Protein AF-A0A951V602-F1 (afdb_monomer)

pLDDT: mean 81.27, std 15.11, range [38.28, 98.12]

Solvent-accessible surface area (backbone atoms only — not comparable to full-atom values): 7600 Å² total; per-residue (Å²): 112,75,69,60,54,49,53,52,52,52,52,50,52,54,59,52,54,68,72,66,68,53,68,74,76,37,70,41,45,55,50,29,57,48,33,53,50,51,42,41,55,58,53,68,73,60,57,84,88,55,56,72,65,62,51,64,61,45,50,63,56,41,54,49,34,52,51,53,27,51,56,30,45,55,58,42,43,76,75,42,74,86,45,77,64,51,60,58,54,49,51,53,52,52,41,53,54,52,22,52,55,39,57,56,71,84,53,38,73,82,49,57,59,30,57,54,41,42,49,53,50,49,51,53,53,51,47,42,66,75,72,42,73,82,116

Mean predicted aligned error: 9.45 Å

Secondary structure (DSSP, 8-state):
-HHHHHHHHHHHHHHHHHTT--GGG-HHHHHHHHHHHHHHHHHHT--TTS-HHHHHHHHHHHHHHHHHHHHHHHHHHHH-TT-THHHHHHHHHHHHHHHHHHHSSSGGGT-THHHHHHHHHHHHHHHHHHH-TT-

Nearest PDB structures (foldseek):
  4ncq-assembly1_B-2  TM=4.804E-01  e=1.504E+00  Streptomyces coelicolor
  1t6u-assembly2_H  TM=4.811E-01  e=1.760E+00  Streptomyces coelicolor
  7q83-assembly1_B  TM=4.903E-01  e=5.584E+00  Saccharomyces cerevisiae S288C
  3na7-assembly1_A  TM=4.466E-01  e=8.955E+00  Helicobacter pylori NCTC 11638

Foldseek 3Di:
DVVVVVVVVVVVVVVVVLVPDDLLPDPLSVLLLVLLVVLLVLVVVDDLPDDPVSLVVSLVVNVVSLVSNVVSLVVSCVSCVPPPCSVVSVVLSVLSVVLSVCSPDDCCNVDVSSNVSSVVSVVVSVCPVPVHSPD

Sequence (135 aa):
MKKTVFLILTLMVFGFTMRAQSIKQDTSFFKITNYLWYTSSLLKGLTEEQTIEKRNEIIPKVNKLISCSRTEYEHLKSKYSEDPFLEKVEQWILIEERNMEGLSGEAWKSKPMWQLGNQLIKMALEDLINKGLCN

Structure (mmCIF, N/CA/C/O backbone):
data_AF-A0A951V602-F1
#
_entry.id   AF-A0A951V602-F1
#
loop_
_atom_site.group_PDB
_atom_site.id
_atom_site.type_symbol
_atom_site.label_atom_id
_atom_site.label_alt_id
_atom_site.label_comp_id
_atom_site.label_asym_id
_atom_site.label_entity_id
_atom_site.label_seq_id
_atom_site.pdbx_PDB_ins_code
_atom_site.Cartn_x
_atom_site.Cartn_y
_atom_site.Cartn_z
_atom_site.occupancy
_atom_site.B_iso_or_equiv
_atom_site.auth_seq_id
_atom_site.auth_comp_id
_atom_site.auth_asym_id
_atom_site.auth_atom_id
_atom_site.pdbx_PDB_model_num
ATOM 1 N N . MET A 1 1 ? 37.518 1.733 -40.438 1.00 52.78 1 MET A N 1
ATOM 2 C CA . MET A 1 1 ? 36.053 1.518 -40.532 1.00 52.78 1 MET A CA 1
ATOM 3 C C . MET A 1 1 ? 35.523 0.400 -39.627 1.00 52.78 1 MET A C 1
ATOM 5 O O . MET A 1 1 ? 34.571 0.662 -38.911 1.00 52.78 1 MET A O 1
ATOM 9 N N . LYS A 1 2 ? 36.126 -0.803 -39.564 1.00 52.50 2 LYS A N 1
ATOM 10 C CA . LYS A 1 2 ? 35.607 -1.923 -38.735 1.00 52.50 2 LYS A CA 1
ATOM 11 C C . LYS A 1 2 ? 35.494 -1.627 -37.221 1.00 52.50 2 LYS A C 1
ATOM 13 O O . LYS A 1 2 ? 34.543 -2.064 -36.588 1.00 52.50 2 LYS A O 1
ATOM 18 N N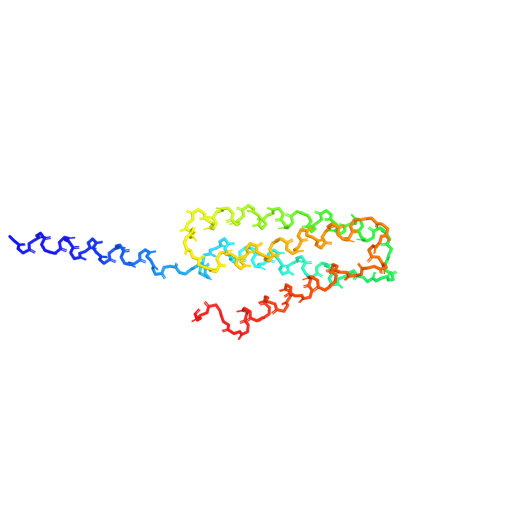 . LYS A 1 3 ? 36.423 -0.846 -36.650 1.00 55.19 3 LYS A N 1
ATOM 19 C CA . LYS A 1 3 ? 36.441 -0.505 -35.210 1.00 55.19 3 LYS A CA 1
ATOM 20 C C . LYS A 1 3 ? 35.321 0.465 -34.789 1.00 55.19 3 LYS A C 1
ATOM 22 O O . LYS A 1 3 ? 34.798 0.344 -33.691 1.00 55.19 3 LYS A O 1
ATOM 27 N N . THR A 1 4 ? 34.924 1.383 -35.673 1.00 62.88 4 THR A N 1
ATOM 28 C CA . THR A 1 4 ? 33.854 2.369 -35.421 1.00 62.88 4 THR A CA 1
ATOM 29 C C . THR A 1 4 ? 32.471 1.719 -35.451 1.00 62.88 4 THR A C 1
ATOM 31 O O . THR A 1 4 ? 31.631 2.025 -34.616 1.00 62.88 4 THR A O 1
ATOM 34 N N . VAL A 1 5 ? 32.258 0.767 -36.367 1.00 67.06 5 VAL A N 1
ATOM 35 C CA . VAL A 1 5 ? 31.014 -0.018 -36.450 1.00 67.06 5 VAL A CA 1
ATOM 36 C C . VAL A 1 5 ? 30.828 -0.877 -35.199 1.00 67.06 5 VAL A C 1
ATOM 38 O O . VAL A 1 5 ? 29.729 -0.923 -34.660 1.00 67.06 5 VAL A O 1
ATOM 41 N N . PHE A 1 6 ? 31.908 -1.489 -34.697 1.00 66.81 6 PHE A N 1
ATOM 42 C CA . PHE A 1 6 ? 31.873 -2.252 -33.449 1.00 66.81 6 PHE A CA 1
ATOM 43 C C . PHE A 1 6 ? 31.474 -1.369 -32.260 1.00 66.81 6 PHE A C 1
ATOM 45 O O . PHE A 1 6 ? 30.552 -1.723 -31.545 1.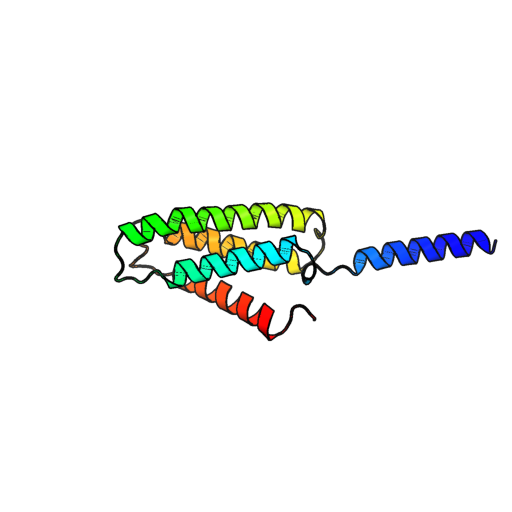00 66.81 6 PHE A O 1
ATOM 52 N N . LEU A 1 7 ? 32.081 -0.184 -32.110 1.00 65.88 7 LEU A N 1
ATOM 53 C CA . LEU A 1 7 ? 31.759 0.763 -31.034 1.00 65.88 7 LEU A CA 1
ATOM 54 C C . LEU A 1 7 ? 30.280 1.198 -31.044 1.00 65.88 7 LEU A C 1
ATOM 56 O O . LEU A 1 7 ? 29.647 1.252 -29.993 1.00 65.88 7 LEU A O 1
ATOM 60 N N . ILE A 1 8 ? 29.728 1.482 -32.229 1.00 67.38 8 ILE A N 1
ATOM 61 C CA . ILE A 1 8 ? 28.316 1.861 -32.395 1.00 67.38 8 ILE A CA 1
ATOM 62 C C . ILE A 1 8 ? 27.396 0.689 -32.030 1.00 67.38 8 ILE A C 1
ATOM 64 O O . ILE A 1 8 ? 26.416 0.887 -31.317 1.00 67.38 8 ILE A O 1
ATOM 68 N N . LEU A 1 9 ? 27.732 -0.532 -32.457 1.00 59.16 9 LEU A N 1
ATOM 69 C CA . LEU A 1 9 ? 26.999 -1.747 -32.092 1.00 59.16 9 LEU A CA 1
ATOM 70 C C . LEU A 1 9 ? 27.013 -1.985 -30.581 1.00 59.16 9 LEU A C 1
ATOM 72 O O . LEU A 1 9 ? 25.964 -2.257 -30.007 1.00 59.16 9 LEU A O 1
ATOM 76 N N . THR A 1 10 ? 28.161 -1.828 -29.918 1.00 59.78 10 THR A N 1
ATOM 77 C CA . THR A 1 10 ? 28.247 -1.994 -28.464 1.00 59.78 10 THR A CA 1
ATOM 78 C C . THR A 1 10 ? 27.431 -0.921 -27.737 1.00 59.78 10 THR A C 1
ATOM 80 O O . THR A 1 10 ? 26.688 -1.253 -26.821 1.00 59.78 10 THR A O 1
ATOM 83 N N . LEU A 1 11 ? 27.492 0.344 -28.172 1.00 59.72 11 LEU A N 1
ATOM 84 C CA . LEU A 1 11 ? 26.689 1.436 -27.599 1.00 59.72 11 LEU A CA 1
ATOM 85 C C . LEU A 1 11 ? 25.182 1.222 -27.790 1.00 59.72 11 LEU A C 1
ATOM 87 O O . LEU A 1 11 ? 24.414 1.464 -26.861 1.00 59.72 11 LEU A O 1
ATOM 91 N N . MET A 1 12 ? 24.755 0.726 -28.956 1.00 55.50 12 MET A N 1
ATOM 92 C CA . MET A 1 12 ? 23.359 0.354 -29.190 1.00 55.50 12 MET A CA 1
ATOM 93 C C . MET A 1 12 ? 22.942 -0.795 -28.269 1.00 55.50 12 MET A C 1
ATOM 95 O O . MET A 1 12 ? 21.923 -0.680 -27.600 1.00 55.50 12 MET A O 1
ATOM 99 N N . VAL A 1 13 ? 23.739 -1.863 -28.161 1.00 56.03 13 VAL A N 1
ATOM 100 C CA . VAL A 1 13 ? 23.440 -3.002 -27.275 1.00 56.03 13 VAL A CA 1
ATOM 101 C C . VAL A 1 13 ? 23.345 -2.558 -25.810 1.00 56.03 13 VAL A C 1
ATOM 103 O O . VAL A 1 13 ? 22.379 -2.918 -25.144 1.00 56.03 13 VAL A O 1
ATOM 106 N N . PHE A 1 14 ? 24.255 -1.704 -25.325 1.00 52.38 14 PHE A N 1
ATOM 107 C CA . PHE A 1 14 ? 24.169 -1.144 -23.969 1.00 52.38 14 PHE A CA 1
ATOM 108 C C . PHE A 1 14 ? 22.918 -0.268 -23.770 1.00 52.38 14 PHE A C 1
ATOM 110 O O . PHE A 1 14 ? 22.227 -0.413 -22.759 1.00 52.38 14 PHE A O 1
ATOM 117 N N . GLY A 1 15 ? 22.566 0.572 -24.751 1.00 51.47 15 GLY A N 1
ATOM 118 C CA . GLY A 1 15 ? 21.339 1.378 -24.726 1.00 51.47 15 GLY A CA 1
ATOM 119 C C . GLY A 1 15 ? 20.049 0.545 -24.745 1.00 51.47 15 GLY A C 1
ATOM 120 O O . GLY A 1 15 ? 19.078 0.898 -24.079 1.00 51.47 15 GLY A O 1
ATOM 121 N N . PHE A 1 16 ? 20.046 -0.596 -25.442 1.00 49.44 16 PHE A N 1
ATOM 122 C CA . PHE A 1 16 ? 18.928 -1.547 -25.439 1.00 49.44 16 PHE A CA 1
ATOM 123 C C . PHE A 1 16 ? 18.834 -2.336 -24.126 1.00 49.44 16 PHE A C 1
ATOM 125 O O . PHE A 1 16 ? 17.728 -2.575 -23.648 1.00 49.44 16 PHE A O 1
ATOM 132 N N . THR A 1 17 ? 19.959 -2.695 -23.497 1.00 49.47 17 THR A N 1
ATOM 133 C CA . THR A 1 17 ? 19.937 -3.434 -22.220 1.00 49.47 17 THR A CA 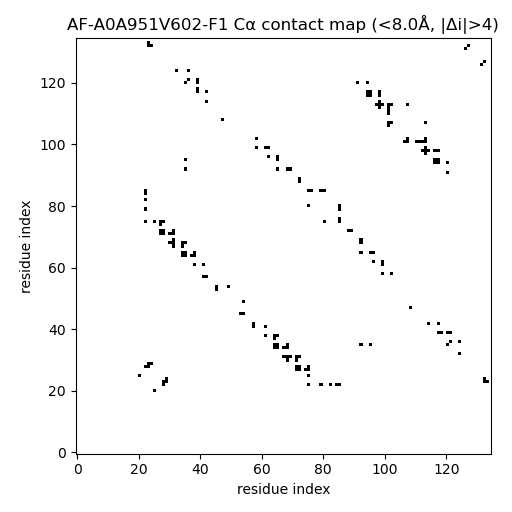1
ATOM 134 C C . THR A 1 17 ? 19.416 -2.608 -21.043 1.00 49.47 17 THR A C 1
ATOM 136 O O . THR A 1 17 ? 18.758 -3.170 -20.172 1.00 49.47 17 THR A O 1
ATOM 139 N N . MET A 1 18 ? 19.611 -1.281 -21.028 1.00 48.62 18 MET A N 1
ATOM 140 C CA . MET A 1 18 ? 19.015 -0.422 -19.990 1.00 48.62 18 MET A CA 1
ATOM 141 C C . MET A 1 18 ? 17.486 -0.315 -20.101 1.00 48.62 18 MET A C 1
ATOM 143 O O . MET A 1 18 ? 16.819 -0.122 -19.093 1.00 48.62 18 MET A O 1
ATOM 147 N N . ARG A 1 19 ? 16.914 -0.526 -21.295 1.00 49.56 19 ARG A N 1
ATOM 148 C CA . ARG A 1 19 ? 15.457 -0.614 -21.506 1.00 49.56 19 ARG A CA 1
ATOM 149 C C . ARG A 1 19 ? 14.839 -1.959 -21.103 1.00 49.56 19 ARG A C 1
ATOM 151 O O . ARG A 1 19 ? 13.621 -2.079 -21.128 1.00 49.56 19 ARG A O 1
ATOM 158 N N . ALA A 1 20 ? 15.643 -2.967 -20.757 1.00 54.94 20 ALA A N 1
ATOM 159 C CA . ALA A 1 20 ? 15.153 -4.310 -20.437 1.00 54.94 20 ALA A CA 1
ATOM 160 C C . ALA A 1 20 ? 14.937 -4.558 -18.931 1.00 54.94 20 ALA A C 1
ATOM 162 O O . ALA A 1 20 ? 14.437 -5.621 -18.561 1.00 54.94 20 ALA A O 1
ATOM 163 N N . GLN A 1 21 ? 15.302 -3.616 -18.052 1.00 63.59 21 GLN A N 1
ATOM 164 C CA . GLN A 1 21 ? 14.987 -3.734 -16.627 1.00 63.59 21 GLN A CA 1
ATOM 165 C C . GLN A 1 21 ? 13.517 -3.383 -16.398 1.00 63.59 21 GLN A C 1
ATOM 167 O O . GLN A 1 21 ? 13.106 -2.237 -16.546 1.00 63.59 21 GLN A O 1
ATOM 172 N N . SER A 1 22 ? 12.723 -4.395 -16.056 1.00 78.88 22 SER A N 1
ATOM 173 C CA . SER A 1 22 ? 11.324 -4.217 -15.676 1.00 78.88 22 SER A CA 1
ATOM 174 C C . SER A 1 22 ? 11.231 -3.642 -14.267 1.00 78.88 22 SER A C 1
ATOM 176 O O . SER A 1 22 ? 11.936 -4.096 -13.362 1.00 78.88 22 SER A O 1
ATOM 178 N N . ILE A 1 23 ? 10.274 -2.737 -14.050 1.00 85.44 23 ILE A N 1
ATOM 179 C CA . ILE A 1 23 ? 9.924 -2.217 -12.723 1.00 85.44 23 ILE A CA 1
ATOM 180 C C . ILE A 1 23 ? 9.700 -3.342 -11.692 1.00 85.44 23 ILE A C 1
ATOM 182 O O . ILE A 1 23 ? 10.029 -3.186 -10.519 1.00 85.44 23 ILE A O 1
ATOM 186 N N . LYS A 1 24 ? 9.210 -4.512 -12.138 1.00 82.88 24 LYS A N 1
ATOM 187 C CA . LYS A 1 24 ? 8.902 -5.685 -11.302 1.00 82.88 24 LYS A CA 1
ATOM 188 C C . LYS A 1 24 ? 10.142 -6.351 -10.695 1.00 82.88 24 LYS A C 1
ATOM 190 O O . LYS A 1 24 ? 10.002 -7.175 -9.797 1.00 82.88 24 LYS A O 1
ATOM 195 N N . GLN A 1 25 ? 11.337 -6.021 -11.187 1.00 83.12 25 GLN A N 1
ATOM 196 C CA . GLN A 1 25 ? 12.618 -6.515 -10.677 1.00 83.12 25 GLN A CA 1
ATOM 197 C C . GLN A 1 25 ? 13.331 -5.484 -9.783 1.00 83.12 25 GLN A C 1
ATOM 199 O O . GLN A 1 25 ? 14.369 -5.801 -9.203 1.00 83.12 25 GLN A O 1
ATOM 204 N N . ASP A 1 26 ? 12.799 -4.263 -9.647 1.00 90.06 26 ASP A N 1
ATOM 205 C CA . ASP A 1 26 ? 13.426 -3.211 -8.847 1.00 90.06 26 ASP A CA 1
ATOM 206 C C . ASP A 1 26 ? 13.174 -3.408 -7.344 1.00 90.06 26 ASP A C 1
ATOM 208 O O . ASP A 1 26 ? 12.057 -3.661 -6.890 1.00 90.06 26 ASP A O 1
ATOM 212 N N . THR A 1 27 ? 14.215 -3.232 -6.531 1.00 90.88 27 THR A N 1
ATOM 213 C CA . THR A 1 27 ? 14.121 -3.347 -5.068 1.00 90.88 27 THR A CA 1
ATOM 214 C C . THR A 1 27 ? 13.095 -2.385 -4.464 1.00 90.88 27 THR A C 1
ATOM 216 O O . THR A 1 27 ? 12.414 -2.743 -3.504 1.00 90.88 27 THR A O 1
ATOM 219 N N . SER A 1 28 ? 12.956 -1.175 -5.011 1.00 93.38 28 SER A N 1
ATOM 220 C CA . SER A 1 28 ? 11.988 -0.179 -4.530 1.00 93.38 28 SER A CA 1
ATOM 221 C C . SER A 1 28 ? 10.562 -0.672 -4.781 1.00 93.38 28 SER A C 1
ATOM 223 O O . SER A 1 28 ? 9.712 -0.574 -3.900 1.00 93.38 28 SER A O 1
ATOM 225 N N . PHE A 1 29 ? 10.315 -1.315 -5.927 1.00 92.88 29 PHE A N 1
ATOM 226 C CA . PHE A 1 29 ? 9.033 -1.951 -6.225 1.00 92.88 29 PHE A CA 1
ATOM 227 C C . PHE A 1 29 ? 8.694 -3.074 -5.228 1.00 92.88 29 PHE A C 1
ATOM 229 O O . PHE A 1 29 ? 7.584 -3.120 -4.687 1.00 92.88 29 PHE A O 1
ATOM 236 N N . PHE A 1 30 ? 9.660 -3.940 -4.907 1.00 92.56 30 PHE A N 1
ATOM 237 C CA . PHE A 1 30 ? 9.477 -4.975 -3.881 1.00 92.56 30 PHE A CA 1
ATOM 238 C C . PHE A 1 30 ? 9.170 -4.392 -2.500 1.00 92.56 30 PHE A C 1
ATOM 240 O O . PHE A 1 30 ? 8.310 -4.902 -1.785 1.00 92.56 30 PHE A O 1
ATOM 247 N N . LYS A 1 31 ? 9.834 -3.300 -2.115 1.00 95.00 31 LYS A N 1
ATOM 248 C CA . LYS A 1 31 ? 9.539 -2.628 -0.846 1.00 95.00 31 LYS A CA 1
ATOM 249 C C . LYS A 1 31 ? 8.131 -2.044 -0.823 1.00 95.00 31 LYS A C 1
ATOM 251 O O . LYS A 1 31 ? 7.436 -2.249 0.166 1.00 95.00 31 LYS A O 1
ATOM 256 N N . ILE A 1 32 ? 7.697 -1.373 -1.895 1.00 95.81 32 ILE A N 1
ATOM 257 C CA . ILE A 1 32 ? 6.337 -0.817 -1.998 1.00 95.81 32 ILE A CA 1
ATOM 258 C C . ILE A 1 32 ? 5.305 -1.930 -1.822 1.00 95.81 32 ILE A C 1
ATOM 260 O O . ILE A 1 32 ? 4.457 -1.850 -0.939 1.00 95.81 32 ILE A O 1
ATOM 264 N N . THR A 1 33 ? 5.402 -2.996 -2.619 1.00 94.38 33 THR A N 1
ATOM 265 C CA . THR A 1 33 ? 4.451 -4.118 -2.550 1.00 94.38 33 THR A CA 1
ATOM 266 C C . THR A 1 33 ? 4.443 -4.785 -1.175 1.00 94.38 33 THR A C 1
ATOM 268 O O . THR A 1 33 ? 3.373 -5.121 -0.669 1.00 94.38 33 THR A O 1
ATOM 271 N N . ASN A 1 34 ? 5.602 -4.894 -0.521 1.00 94.88 34 ASN A N 1
ATOM 272 C CA . ASN A 1 34 ? 5.694 -5.389 0.846 1.00 94.88 34 ASN A CA 1
ATOM 273 C C . ASN A 1 34 ? 5.004 -4.450 1.851 1.00 94.88 34 ASN A C 1
ATOM 275 O O . ASN A 1 34 ? 4.192 -4.902 2.652 1.00 94.88 34 ASN A O 1
ATOM 279 N N . TYR A 1 35 ? 5.261 -3.140 1.805 1.00 97.06 35 TYR A N 1
ATOM 280 C CA . TYR A 1 35 ? 4.600 -2.181 2.697 1.00 97.06 35 TYR A CA 1
ATOM 281 C C . TYR A 1 35 ? 3.080 -2.186 2.529 1.00 97.06 35 TYR A C 1
ATOM 283 O O . TYR A 1 35 ? 2.369 -2.210 3.533 1.00 97.06 35 TYR A O 1
ATOM 291 N N . LEU A 1 36 ? 2.587 -2.243 1.289 1.00 95.50 36 LEU A N 1
ATOM 292 C CA . LEU A 1 36 ? 1.158 -2.368 0.996 1.00 95.50 36 LEU A CA 1
ATOM 293 C C . LEU A 1 36 ? 0.582 -3.674 1.570 1.00 95.50 36 LEU A C 1
ATOM 295 O O . LEU A 1 36 ? -0.454 -3.653 2.228 1.00 95.50 36 LEU A O 1
ATOM 299 N N . TRP A 1 37 ? 1.287 -4.801 1.434 1.00 94.44 37 TRP A N 1
ATOM 300 C CA . TRP A 1 37 ? 0.864 -6.076 2.028 1.00 94.44 37 TRP A CA 1
ATOM 301 C C . TRP A 1 37 ? 0.784 -6.024 3.561 1.00 94.44 37 TRP A C 1
ATOM 303 O O . TRP A 1 37 ? -0.163 -6.534 4.176 1.00 94.44 37 TRP A O 1
ATOM 313 N N . TYR A 1 38 ? 1.776 -5.395 4.198 1.00 94.06 38 TYR A N 1
ATOM 314 C CA . TYR A 1 38 ? 1.796 -5.186 5.645 1.00 94.06 38 TYR A CA 1
ATOM 315 C C . TYR A 1 38 ? 0.650 -4.278 6.096 1.00 94.06 38 TYR A C 1
ATOM 317 O O . TYR A 1 38 ? -0.011 -4.602 7.086 1.00 94.06 38 TYR A O 1
ATOM 325 N N . THR A 1 39 ? 0.361 -3.202 5.359 1.00 93.44 39 THR A N 1
ATOM 326 C CA . THR A 1 39 ? -0.821 -2.361 5.587 1.00 93.44 39 THR A CA 1
ATOM 327 C C . THR A 1 39 ? -2.090 -3.203 5.552 1.00 93.44 39 THR A C 1
ATOM 329 O O . THR A 1 39 ? -2.826 -3.227 6.541 1.00 93.44 39 THR A O 1
ATOM 332 N N . SER A 1 40 ? -2.305 -3.991 4.492 1.00 91.12 40 SER A N 1
ATOM 333 C CA . SER A 1 40 ? -3.505 -4.823 4.388 1.00 91.12 40 SER A CA 1
ATOM 334 C C . SER A 1 40 ? -3.633 -5.850 5.508 1.00 91.12 40 SER A C 1
ATOM 336 O O . SER A 1 40 ? -4.739 -6.136 5.973 1.00 91.12 40 SER A O 1
ATOM 338 N N . SER A 1 41 ? -2.507 -6.379 5.987 1.00 89.50 41 SER A N 1
ATOM 339 C CA . SER A 1 41 ? -2.465 -7.314 7.115 1.00 89.50 41 SER A CA 1
ATOM 340 C C . SER A 1 41 ? -2.829 -6.643 8.444 1.00 89.50 41 SER A C 1
ATOM 342 O O . SER A 1 41 ? -3.600 -7.211 9.220 1.00 89.50 41 SER A O 1
ATOM 344 N N . LEU A 1 42 ? -2.331 -5.427 8.697 1.00 90.06 42 LEU A N 1
ATOM 345 C CA . LEU A 1 42 ? -2.696 -4.635 9.878 1.00 90.06 42 LEU A CA 1
ATOM 346 C C . LEU A 1 42 ? -4.184 -4.271 9.863 1.00 90.06 42 LEU A C 1
ATOM 348 O O . LEU A 1 42 ? -4.865 -4.415 10.879 1.00 90.06 42 LEU A O 1
ATOM 352 N N . LEU A 1 43 ? -4.698 -3.863 8.701 1.00 87.44 43 LEU A N 1
ATOM 353 C CA . LEU A 1 43 ? -6.095 -3.477 8.518 1.00 87.44 43 LEU A CA 1
ATOM 354 C C . LEU A 1 43 ? -7.062 -4.665 8.564 1.00 87.44 43 LEU A C 1
ATOM 356 O O . LEU A 1 43 ? -8.158 -4.521 9.092 1.00 87.44 43 LEU A O 1
ATOM 360 N N . LYS A 1 44 ? -6.663 -5.863 8.110 1.00 82.81 44 LYS A N 1
ATOM 361 C CA . LYS A 1 44 ? -7.439 -7.106 8.321 1.00 82.81 44 LYS A CA 1
ATOM 362 C C . LYS A 1 44 ? -7.692 -7.362 9.808 1.00 82.81 44 LYS A C 1
ATOM 364 O O . LYS A 1 44 ? -8.701 -7.950 10.187 1.00 82.81 44 LYS A O 1
ATOM 369 N N . GLY A 1 45 ? -6.752 -6.935 10.646 1.00 72.56 45 GLY A N 1
ATOM 370 C CA . GLY A 1 45 ? -6.859 -7.020 12.087 1.00 72.56 45 GLY A CA 1
ATOM 371 C C . GLY A 1 45 ? -7.900 -6.085 12.694 1.00 72.56 45 GLY A C 1
ATOM 372 O O . GLY A 1 45 ? -8.136 -6.259 13.884 1.00 72.56 45 GLY A O 1
ATOM 373 N N . LEU A 1 46 ? -8.498 -5.148 11.942 1.00 79.94 46 LEU A N 1
ATOM 374 C CA . LEU A 1 46 ? -9.558 -4.231 12.377 1.00 79.94 46 LEU A CA 1
ATOM 375 C C . LEU A 1 46 ? -10.940 -4.742 11.957 1.00 79.94 46 LEU A C 1
ATOM 377 O O . LEU A 1 46 ? -11.213 -4.931 10.775 1.00 79.94 46 LEU A O 1
ATOM 381 N N . THR A 1 47 ? -11.831 -4.913 12.930 1.00 70.94 47 THR A N 1
ATOM 382 C CA . THR A 1 47 ? -13.247 -5.249 12.713 1.00 70.94 47 THR A CA 1
ATOM 383 C C . THR A 1 47 ? -14.138 -4.169 13.328 1.00 70.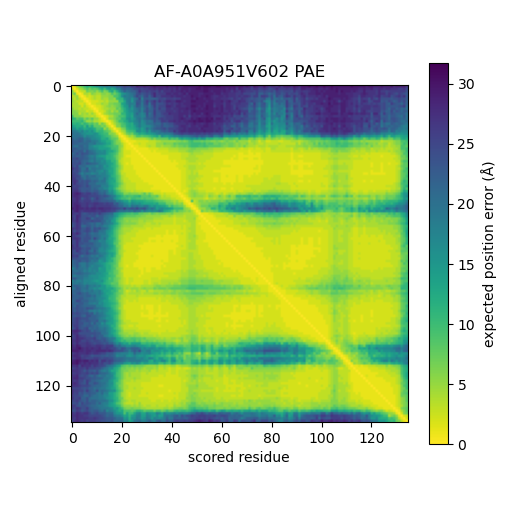94 47 THR A C 1
ATOM 385 O O . THR A 1 47 ? -13.688 -3.396 14.174 1.00 70.94 47 THR A O 1
ATOM 388 N N . GLU A 1 48 ? -15.406 -4.100 12.920 1.00 64.31 48 GLU A N 1
ATOM 389 C CA . GLU A 1 48 ? -16.377 -3.109 13.429 1.00 64.31 48 GLU A CA 1
ATOM 390 C C . GLU A 1 48 ? -16.607 -3.214 14.951 1.00 64.31 48 GLU A C 1
ATOM 392 O O . GLU A 1 48 ? -16.906 -2.223 15.630 1.00 64.31 48 GLU A O 1
ATOM 397 N N . GLU A 1 49 ? -16.392 -4.413 15.494 1.00 64.19 49 GLU A N 1
ATOM 398 C CA . GLU A 1 49 ? -16.502 -4.757 16.914 1.00 64.19 49 GLU A CA 1
ATOM 399 C C . GLU A 1 49 ? -15.306 -4.279 17.751 1.00 64.19 49 GLU A C 1
ATOM 401 O O . GLU A 1 49 ? -15.361 -4.298 18.979 1.00 64.19 49 GLU A O 1
ATOM 406 N N . GLN A 1 50 ? -14.217 -3.831 17.120 1.00 70.31 50 GLN A N 1
ATOM 407 C CA . GLN A 1 50 ? -13.028 -3.409 17.853 1.00 70.31 50 GLN A CA 1
ATOM 408 C C . GLN A 1 50 ? -13.157 -2.025 18.475 1.00 70.31 50 GLN A C 1
ATOM 410 O O . GLN A 1 50 ? -13.908 -1.147 18.026 1.00 70.31 50 GLN A O 1
ATOM 415 N N . THR A 1 51 ? -12.385 -1.847 19.546 1.00 70.44 51 THR A N 1
ATOM 416 C CA . THR A 1 51 ? -12.358 -0.614 20.315 1.00 70.44 51 THR A CA 1
ATOM 417 C C . THR A 1 51 ? -11.605 0.487 19.576 1.00 70.44 51 THR A C 1
ATOM 419 O O . THR A 1 51 ? -10.727 0.252 18.738 1.00 70.44 51 THR A O 1
ATOM 422 N N . ILE A 1 52 ? -11.954 1.727 19.912 1.00 79.94 52 ILE A N 1
ATOM 423 C CA . ILE A 1 52 ? -11.300 2.929 19.393 1.00 79.94 52 ILE A CA 1
ATOM 424 C C . ILE A 1 52 ? -9.796 2.915 19.725 1.00 79.94 52 ILE A C 1
ATOM 426 O O . ILE A 1 52 ? -9.003 3.417 18.927 1.00 79.94 52 ILE A O 1
ATOM 430 N N . GLU A 1 53 ? -9.379 2.289 20.837 1.00 82.75 53 GLU A N 1
ATOM 431 C CA . GLU A 1 53 ? -7.958 2.172 21.190 1.00 82.75 53 GLU A CA 1
ATOM 432 C C . GLU A 1 53 ? -7.162 1.408 20.128 1.00 82.75 53 GLU A C 1
ATOM 434 O O . GLU A 1 53 ? -6.138 1.905 19.660 1.00 82.75 53 GLU A O 1
ATOM 439 N N . LYS A 1 54 ? -7.649 0.242 19.684 1.00 83.00 54 LYS A N 1
ATOM 440 C CA . LYS A 1 54 ? -6.939 -0.576 18.689 1.00 83.00 54 LYS A CA 1
ATOM 441 C C . LYS A 1 54 ? -6.854 0.116 17.330 1.00 83.00 54 LYS A C 1
ATOM 443 O O . LYS A 1 54 ? -5.819 0.060 16.666 1.00 83.00 54 LYS A O 1
ATOM 448 N N . ARG A 1 55 ? -7.907 0.842 16.939 1.00 85.19 55 ARG A N 1
ATOM 449 C CA . ARG A 1 55 ? -7.877 1.714 15.755 1.00 85.19 55 ARG A CA 1
ATOM 450 C C . ARG A 1 55 ? -6.773 2.762 15.877 1.00 85.19 55 ARG A C 1
ATOM 452 O O . ARG A 1 55 ? -5.951 2.899 14.974 1.00 85.19 55 ARG A O 1
ATOM 459 N N . ASN A 1 56 ? -6.742 3.484 16.993 1.00 87.69 56 ASN A N 1
ATOM 460 C CA . ASN A 1 56 ? -5.770 4.549 17.227 1.00 87.69 56 ASN A CA 1
ATOM 461 C C . ASN A 1 56 ? -4.330 4.025 17.349 1.00 87.69 56 ASN A C 1
ATOM 463 O O . ASN A 1 56 ? -3.398 4.758 17.034 1.00 87.69 56 ASN A O 1
ATOM 467 N N . GLU A 1 57 ? -4.135 2.764 17.737 1.00 89.50 57 GLU A N 1
ATOM 468 C CA . GLU A 1 57 ? -2.827 2.100 17.712 1.00 89.50 57 GLU A CA 1
ATOM 469 C C . GLU A 1 57 ? -2.365 1.757 16.282 1.00 89.50 57 GLU A C 1
ATOM 471 O O . GLU A 1 57 ? -1.181 1.868 15.953 1.00 89.50 57 GLU A O 1
ATOM 476 N N . ILE A 1 58 ? -3.291 1.329 15.419 1.00 89.38 58 ILE A N 1
ATOM 477 C CA . ILE A 1 58 ? -2.986 0.868 14.057 1.00 89.38 58 ILE A CA 1
ATOM 478 C C . ILE A 1 58 ? -2.773 2.038 13.093 1.00 89.38 58 ILE A C 1
ATOM 480 O O . ILE A 1 58 ? -1.843 1.987 12.286 1.00 89.38 58 ILE A O 1
ATOM 484 N N . ILE A 1 59 ? -3.572 3.105 13.199 1.00 90.25 59 ILE A N 1
ATOM 485 C CA . ILE A 1 59 ? -3.490 4.288 12.324 1.00 90.25 59 ILE A CA 1
ATOM 486 C C . ILE A 1 59 ? -2.052 4.809 12.129 1.00 90.25 59 ILE A C 1
ATOM 488 O O . ILE A 1 59 ? -1.620 4.921 10.979 1.00 90.25 59 ILE A O 1
ATOM 492 N N . PRO A 1 60 ? -1.261 5.100 13.183 1.00 93.06 60 PRO A N 1
ATOM 493 C CA . PRO A 1 60 ? 0.092 5.626 13.002 1.00 93.06 60 PRO A CA 1
ATOM 494 C C . PRO A 1 60 ? 1.036 4.623 12.324 1.00 93.06 60 PRO A C 1
ATOM 496 O O . PRO A 1 60 ? 1.922 5.031 11.572 1.00 93.06 60 PRO A O 1
ATOM 499 N N . LYS A 1 61 ? 0.844 3.315 12.543 1.00 94.31 61 LYS A N 1
ATOM 500 C CA . LYS A 1 61 ? 1.643 2.263 11.893 1.00 94.31 61 LYS A CA 1
ATOM 501 C C . LYS A 1 61 ? 1.364 2.224 10.393 1.00 94.31 61 LYS A C 1
ATOM 503 O O . LYS A 1 61 ? 2.306 2.184 9.605 1.00 94.31 61 LYS A O 1
ATOM 508 N N . VAL A 1 62 ? 0.091 2.294 10.006 1.00 93.50 62 VAL A N 1
ATOM 509 C CA . VAL A 1 62 ? -0.309 2.305 8.594 1.00 93.50 62 VAL A CA 1
ATOM 510 C C . VAL A 1 62 ? 0.151 3.586 7.899 1.00 93.50 62 VAL A C 1
ATOM 512 O O . VAL A 1 62 ? 0.782 3.506 6.849 1.00 93.50 62 VAL A O 1
ATOM 515 N N . ASN A 1 63 ? -0.037 4.757 8.517 1.00 94.75 63 ASN A N 1
ATOM 516 C CA . ASN A 1 63 ? 0.452 6.026 7.963 1.00 94.75 63 ASN A CA 1
ATOM 517 C C . ASN A 1 63 ? 1.967 6.003 7.710 1.00 94.75 63 ASN A C 1
ATOM 519 O O . ASN A 1 63 ? 2.435 6.492 6.681 1.00 94.75 63 ASN A O 1
ATOM 523 N N . LYS A 1 64 ? 2.745 5.389 8.613 1.00 97.00 64 LYS A N 1
ATOM 524 C CA . LYS A 1 64 ? 4.186 5.204 8.411 1.00 97.00 64 LYS A CA 1
ATOM 525 C C . LYS A 1 64 ? 4.485 4.331 7.187 1.00 97.00 64 LYS A C 1
ATOM 527 O O . LYS A 1 64 ? 5.355 4.689 6.402 1.00 97.00 64 LYS A O 1
ATOM 532 N N . LEU A 1 65 ? 3.776 3.216 7.004 1.00 97.06 65 LEU A N 1
ATOM 533 C CA . LEU A 1 65 ? 3.965 2.319 5.855 1.00 97.06 65 LEU A CA 1
ATOM 534 C C . LEU A 1 65 ? 3.589 2.983 4.524 1.00 97.06 65 LEU A C 1
ATOM 536 O O . LEU A 1 65 ? 4.302 2.816 3.534 1.00 97.06 65 LEU A O 1
ATOM 540 N N . ILE A 1 66 ? 2.517 3.776 4.503 1.00 96.44 66 ILE A N 1
ATOM 541 C CA . ILE A 1 66 ?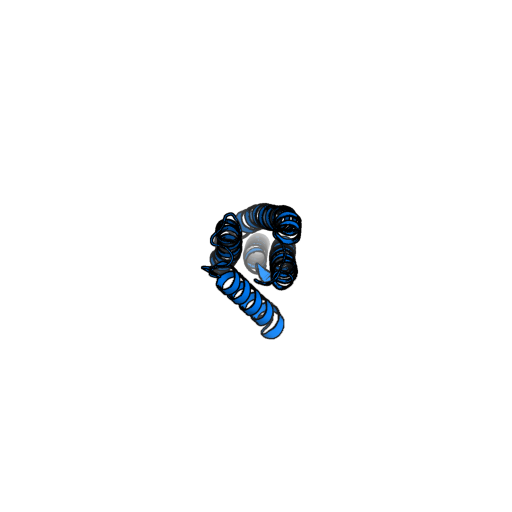 2.118 4.570 3.332 1.00 96.44 66 ILE A CA 1
ATOM 542 C C . ILE A 1 66 ? 3.197 5.602 2.999 1.00 96.44 66 ILE A C 1
ATOM 544 O O . ILE A 1 66 ? 3.634 5.689 1.853 1.00 96.44 66 ILE A O 1
ATOM 548 N N . SER A 1 67 ? 3.702 6.324 4.005 1.00 97.69 67 SER A N 1
ATOM 549 C CA . SER A 1 67 ? 4.808 7.267 3.825 1.00 97.69 67 SER A CA 1
ATOM 550 C C . SER A 1 67 ? 6.063 6.577 3.273 1.00 97.69 67 SER A C 1
ATOM 552 O O . SER A 1 67 ? 6.642 7.064 2.303 1.00 97.69 67 SER A O 1
ATOM 554 N N . CYS A 1 68 ? 6.436 5.405 3.800 1.00 98.12 68 CYS A N 1
ATOM 555 C CA . CYS A 1 68 ? 7.536 4.611 3.248 1.00 98.12 68 CYS A CA 1
ATOM 556 C C . CYS A 1 68 ? 7.271 4.174 1.796 1.00 98.12 68 CYS A C 1
ATOM 558 O O . CYS A 1 68 ? 8.184 4.213 0.974 1.00 98.12 68 CYS A O 1
ATOM 560 N N . SER A 1 69 ? 6.032 3.802 1.459 1.00 97.69 69 SER A N 1
ATOM 561 C CA . SER A 1 69 ? 5.640 3.445 0.088 1.00 97.69 69 SER A CA 1
ATOM 562 C C . SER A 1 69 ? 5.790 4.628 -0.867 1.00 97.69 69 SER A C 1
ATOM 564 O O . SER A 1 69 ? 6.314 4.458 -1.963 1.00 97.69 69 SER A O 1
ATOM 566 N N . ARG A 1 70 ? 5.406 5.839 -0.442 1.00 97.88 70 ARG A N 1
ATOM 567 C CA . ARG A 1 70 ? 5.596 7.072 -1.220 1.00 97.88 70 ARG A CA 1
ATOM 568 C C . ARG A 1 70 ? 7.065 7.392 -1.460 1.00 97.88 70 ARG A C 1
ATOM 570 O O . ARG A 1 70 ? 7.436 7.693 -2.588 1.00 97.88 70 ARG A O 1
ATOM 577 N N . THR A 1 71 ? 7.908 7.285 -0.435 1.00 98.00 71 THR A N 1
ATOM 578 C CA . THR A 1 71 ? 9.353 7.506 -0.595 1.00 98.00 71 THR A CA 1
ATOM 579 C C . THR A 1 71 ? 9.959 6.547 -1.620 1.00 98.00 71 THR A C 1
ATOM 581 O O . THR A 1 71 ? 10.676 6.977 -2.520 1.00 98.00 71 THR A O 1
ATOM 584 N N . GLU A 1 72 ? 9.641 5.253 -1.535 1.00 97.75 72 GLU A N 1
ATOM 585 C CA . GLU A 1 72 ? 10.134 4.268 -2.505 1.00 97.75 72 GLU A CA 1
ATOM 586 C C . GLU A 1 72 ? 9.508 4.458 -3.899 1.00 97.75 72 GLU A C 1
ATOM 588 O O . GLU A 1 72 ? 10.175 4.204 -4.902 1.00 97.75 72 GLU A O 1
ATOM 593 N N . TYR A 1 73 ? 8.269 4.956 -3.992 1.00 96.88 73 TYR A N 1
ATOM 594 C CA . TYR A 1 73 ? 7.632 5.302 -5.266 1.00 96.88 73 TYR A CA 1
ATOM 595 C C . TYR A 1 73 ? 8.368 6.428 -5.990 1.00 96.88 73 TYR A C 1
ATOM 597 O O . TYR A 1 73 ? 8.620 6.300 -7.182 1.00 96.88 73 TYR A O 1
ATOM 605 N N . GLU A 1 74 ? 8.785 7.488 -5.295 1.00 96.75 74 GLU A N 1
ATOM 606 C CA . GLU A 1 74 ? 9.573 8.559 -5.922 1.00 96.75 74 GLU A CA 1
ATOM 607 C C . GLU A 1 74 ? 10.925 8.041 -6.440 1.00 96.75 74 GLU A C 1
ATOM 609 O O . GLU A 1 74 ? 11.359 8.397 -7.540 1.00 96.75 74 GLU A O 1
ATOM 614 N N . HIS A 1 75 ? 11.568 7.124 -5.706 1.00 93.94 75 HIS A N 1
ATOM 615 C CA . HIS A 1 75 ? 12.769 6.438 -6.189 1.00 93.94 75 HIS A CA 1
ATOM 616 C C . HIS A 1 75 ? 12.492 5.616 -7.452 1.00 93.94 75 HIS A C 1
ATOM 618 O O . HIS A 1 75 ? 13.257 5.692 -8.415 1.00 93.94 75 HIS A O 1
ATOM 624 N N . LEU A 1 76 ? 11.389 4.869 -7.476 1.00 93.19 76 LEU A N 1
ATOM 625 C CA . LEU A 1 76 ? 10.978 4.060 -8.619 1.00 93.19 76 LEU A CA 1
ATOM 626 C C . LEU A 1 76 ? 10.648 4.935 -9.840 1.00 93.19 76 LEU A C 1
ATOM 628 O O . LEU A 1 76 ? 11.175 4.712 -10.928 1.00 93.19 76 LEU A O 1
ATOM 632 N N . LYS A 1 77 ? 9.859 5.991 -9.643 1.00 93.81 77 LYS A N 1
ATOM 633 C CA . LYS A 1 77 ? 9.471 6.968 -10.665 1.00 93.81 77 LYS A CA 1
ATOM 634 C C . LYS A 1 77 ? 10.673 7.657 -11.295 1.00 93.81 77 LYS A C 1
ATOM 636 O O . LYS A 1 77 ? 10.690 7.847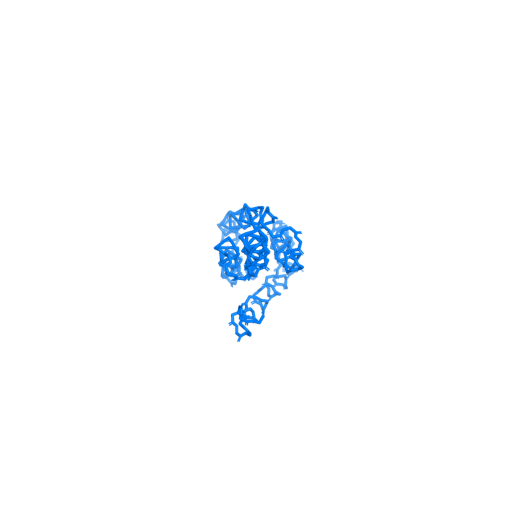 -12.505 1.00 93.81 77 LYS A O 1
ATOM 641 N N . SER A 1 78 ? 11.700 7.979 -10.506 1.00 91.69 78 SER A N 1
ATOM 642 C CA . SER A 1 78 ? 12.924 8.600 -11.030 1.00 91.69 78 SER A CA 1
ATOM 643 C C . SER A 1 78 ? 13.694 7.711 -12.019 1.00 91.69 78 SER A C 1
ATOM 645 O O . SER A 1 78 ? 14.423 8.229 -12.861 1.00 91.69 78 SER A O 1
ATOM 647 N N . LYS A 1 79 ? 13.525 6.383 -11.936 1.00 89.12 79 LYS A N 1
ATOM 648 C CA . LYS A 1 79 ? 14.202 5.393 -12.790 1.00 89.12 79 LYS A CA 1
ATOM 649 C C . LYS A 1 79 ? 13.339 4.887 -13.947 1.00 89.12 79 LYS A C 1
ATOM 651 O O . LYS A 1 79 ? 13.878 4.564 -14.999 1.00 89.12 79 LYS A O 1
ATOM 656 N N . TYR A 1 80 ? 12.023 4.807 -13.746 1.00 89.69 80 TYR A N 1
ATOM 657 C CA . TYR A 1 80 ? 11.073 4.169 -14.665 1.00 89.69 80 TYR A CA 1
ATOM 658 C C . TYR A 1 80 ? 9.917 5.109 -15.041 1.00 89.69 80 TYR A C 1
ATOM 660 O O . TYR A 1 80 ? 8.772 4.680 -15.136 1.00 89.69 80 TYR A O 1
ATOM 668 N N . SER A 1 81 ? 10.190 6.402 -15.241 1.00 87.06 81 SER A N 1
ATOM 669 C CA . SER A 1 81 ? 9.162 7.433 -15.478 1.00 87.06 81 SER A CA 1
ATOM 670 C C . SER A 1 81 ? 8.264 7.187 -16.698 1.00 87.06 81 SER A C 1
ATOM 672 O O . SER A 1 81 ? 7.185 7.764 -16.775 1.00 87.06 81 SER A O 1
ATOM 674 N N . GLU A 1 82 ? 8.713 6.369 -17.653 1.00 84.19 82 GLU A N 1
ATOM 675 C CA . GLU A 1 82 ? 7.972 6.002 -18.870 1.00 84.19 82 GLU A CA 1
ATOM 676 C C . GLU A 1 82 ? 7.303 4.615 -18.777 1.00 84.19 82 GLU A C 1
ATOM 678 O O . GLU A 1 82 ? 6.643 4.191 -19.726 1.00 84.19 82 GLU A O 1
ATOM 683 N N . ASP A 1 83 ? 7.471 3.884 -17.667 1.00 85.62 83 ASP A N 1
ATOM 684 C CA . ASP A 1 83 ? 6.894 2.546 -17.506 1.00 85.62 83 ASP A CA 1
ATOM 685 C C . ASP A 1 83 ? 5.383 2.648 -17.202 1.00 85.62 83 ASP A C 1
ATOM 687 O O . ASP A 1 83 ? 4.996 3.246 -16.192 1.00 85.62 83 ASP A O 1
ATOM 691 N N . PRO A 1 84 ? 4.501 2.048 -18.025 1.00 83.31 84 PRO A N 1
ATOM 692 C CA . PRO A 1 84 ? 3.051 2.138 -17.839 1.00 83.31 84 PRO A CA 1
ATOM 693 C C . PRO A 1 84 ? 2.567 1.471 -16.544 1.00 83.31 84 PRO A C 1
ATOM 695 O O . PRO A 1 84 ? 1.474 1.753 -16.057 1.00 83.31 84 PRO A O 1
ATOM 698 N N . PHE A 1 85 ? 3.363 0.577 -15.956 1.00 87.25 85 PHE A N 1
ATOM 699 C CA . PHE A 1 85 ? 3.032 -0.068 -14.695 1.00 87.25 85 PHE A CA 1
ATOM 700 C C . PHE A 1 85 ? 3.230 0.865 -13.491 1.00 87.25 85 PHE A C 1
ATOM 702 O O . PHE A 1 85 ? 2.652 0.614 -12.433 1.00 87.25 85 PHE A O 1
ATOM 709 N N . LEU A 1 86 ? 3.984 1.961 -13.645 1.00 90.81 86 LEU A N 1
ATOM 710 C CA . LEU A 1 86 ? 4.191 2.960 -12.596 1.00 90.81 86 LEU A CA 1
ATOM 711 C C . LEU A 1 86 ? 2.865 3.603 -12.156 1.00 90.81 86 LEU A C 1
ATOM 713 O O . LEU A 1 86 ? 2.625 3.745 -10.957 1.00 90.81 86 LEU A O 1
ATOM 717 N N . GLU A 1 87 ? 1.967 3.890 -13.103 1.00 91.44 87 GLU A N 1
ATOM 718 C CA . GLU A 1 87 ? 0.629 4.421 -12.809 1.00 91.44 87 GLU A CA 1
ATOM 719 C C . GLU A 1 87 ? -0.166 3.452 -11.924 1.00 91.44 87 GLU A C 1
ATOM 721 O O . GLU A 1 87 ? -0.812 3.857 -10.958 1.00 91.44 87 GLU A O 1
ATOM 726 N N . LYS A 1 88 ? -0.064 2.143 -12.187 1.00 91.12 88 LYS A N 1
ATOM 727 C CA . LYS A 1 88 ? -0.737 1.122 -11.376 1.00 91.12 88 LYS A CA 1
ATOM 728 C C . LYS A 1 88 ? -0.219 1.112 -9.935 1.00 91.12 88 LYS A C 1
ATOM 730 O O . LYS A 1 88 ? -1.016 0.997 -9.006 1.00 91.12 88 LYS A O 1
ATOM 735 N N . VAL A 1 89 ? 1.094 1.259 -9.749 1.00 93.56 89 VAL A N 1
ATOM 736 C CA . VAL A 1 89 ? 1.718 1.347 -8.419 1.00 93.56 89 VAL A CA 1
ATOM 737 C C . VAL A 1 89 ? 1.255 2.606 -7.683 1.00 93.56 89 VAL A C 1
ATOM 739 O O . VAL A 1 89 ? 0.915 2.531 -6.503 1.00 93.56 89 VAL A O 1
ATOM 742 N N . GLU A 1 90 ? 1.177 3.745 -8.371 1.00 95.44 90 GLU A N 1
ATOM 743 C CA . GLU A 1 90 ? 0.676 4.995 -7.792 1.00 95.44 90 GLU A CA 1
ATOM 744 C C . GLU A 1 90 ? -0.776 4.879 -7.325 1.00 95.44 90 GLU A C 1
ATOM 746 O O . GLU A 1 90 ? -1.101 5.287 -6.208 1.00 95.44 90 GLU A O 1
ATOM 751 N N . GLN A 1 91 ? -1.638 4.274 -8.147 1.00 94.94 91 GLN A N 1
ATOM 752 C CA . GLN A 1 91 ? -3.039 4.044 -7.793 1.00 94.94 91 GLN A CA 1
ATOM 753 C C . GLN A 1 91 ? -3.176 3.173 -6.543 1.00 94.94 91 GLN A C 1
ATOM 755 O O . GLN A 1 91 ? -4.028 3.446 -5.699 1.00 94.94 91 GLN A O 1
ATOM 760 N N . TRP A 1 92 ? -2.326 2.156 -6.378 1.00 95.38 92 TRP A N 1
ATOM 761 C CA . TRP A 1 92 ? -2.350 1.333 -5.169 1.00 95.38 92 TRP A CA 1
ATOM 762 C C . TRP A 1 92 ? -2.041 2.136 -3.904 1.00 95.38 92 TRP A C 1
ATOM 764 O O . TRP A 1 92 ? -2.737 1.991 -2.901 1.00 95.38 92 TRP A O 1
ATOM 774 N N . ILE A 1 93 ? -1.046 3.023 -3.963 1.00 96.25 93 ILE A N 1
ATOM 775 C CA . ILE A 1 93 ? -0.682 3.886 -2.832 1.00 96.25 93 ILE A CA 1
ATOM 776 C C . ILE A 1 93 ? -1.798 4.904 -2.543 1.00 96.25 93 ILE A C 1
ATOM 778 O O . ILE A 1 93 ? -2.164 5.092 -1.384 1.00 96.25 93 ILE A O 1
ATOM 782 N N . LEU A 1 94 ? -2.388 5.510 -3.582 1.00 95.12 94 LEU A N 1
ATOM 783 C CA . LEU A 1 94 ? -3.507 6.456 -3.448 1.00 95.12 94 LEU A CA 1
ATOM 784 C C . LEU A 1 94 ? -4.742 5.826 -2.790 1.00 95.12 94 LEU A C 1
ATOM 786 O O . LEU A 1 94 ? -5.443 6.486 -2.024 1.00 95.12 94 LEU A O 1
ATOM 790 N N . ILE A 1 95 ? -5.034 4.558 -3.088 1.00 93.62 95 ILE A N 1
ATOM 791 C CA . ILE A 1 95 ? -6.142 3.836 -2.452 1.00 93.62 95 ILE A CA 1
ATOM 792 C C . ILE A 1 95 ? -5.885 3.679 -0.950 1.00 93.62 95 ILE A C 1
ATOM 794 O O . ILE A 1 95 ? -6.800 3.923 -0.167 1.00 93.62 95 ILE A O 1
ATOM 798 N N . GLU A 1 96 ? -4.665 3.333 -0.530 1.00 92.25 96 GLU A N 1
ATOM 799 C CA . GLU A 1 96 ? -4.347 3.211 0.900 1.00 92.25 96 GLU A CA 1
ATOM 800 C C . GLU A 1 96 ? -4.404 4.551 1.639 1.00 92.25 96 GLU A C 1
ATOM 802 O O . GLU A 1 96 ? -4.914 4.621 2.756 1.00 92.25 96 GLU A O 1
ATOM 807 N N . GLU A 1 97 ? -3.964 5.641 1.011 1.00 92.75 97 GLU A N 1
ATOM 808 C CA . GLU A 1 97 ? -4.126 6.989 1.573 1.00 92.75 97 GLU A CA 1
ATOM 809 C C . GLU A 1 97 ? -5.602 7.313 1.831 1.00 92.75 97 GLU A C 1
ATOM 811 O O . GLU A 1 97 ? -5.974 7.731 2.929 1.00 92.75 97 GLU A O 1
ATOM 816 N N . ARG A 1 98 ? -6.471 7.020 0.858 1.00 89.75 98 ARG A N 1
ATOM 817 C CA . ARG A 1 98 ? -7.922 7.208 1.001 1.00 89.75 98 ARG A CA 1
ATOM 818 C C . ARG A 1 98 ? -8.545 6.261 2.025 1.00 89.75 98 ARG A C 1
ATOM 820 O O . ARG A 1 98 ? -9.479 6.651 2.727 1.00 89.75 98 ARG A O 1
ATOM 827 N N . ASN A 1 99 ? -8.037 5.032 2.149 1.00 88.62 99 ASN A N 1
ATOM 828 C CA . ASN A 1 99 ? -8.459 4.117 3.212 1.00 88.62 99 ASN A CA 1
ATOM 829 C C . ASN A 1 99 ? -8.203 4.744 4.586 1.00 88.62 99 ASN A C 1
ATOM 831 O O . ASN A 1 99 ? -9.058 4.658 5.468 1.00 88.62 99 ASN A O 1
ATOM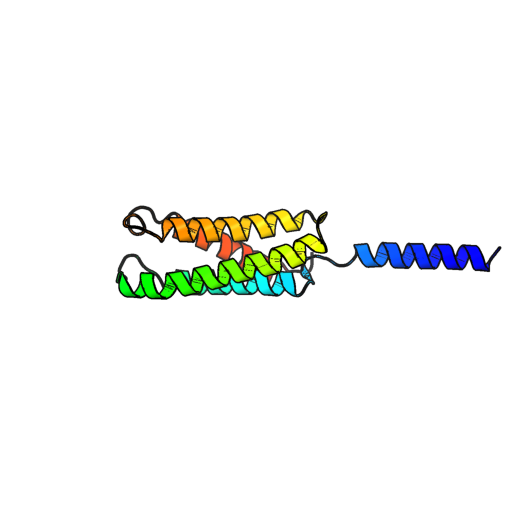 835 N N . MET A 1 100 ? -7.060 5.414 4.758 1.00 87.69 100 MET A N 1
ATOM 836 C CA . MET A 1 100 ? -6.708 6.072 6.015 1.00 87.69 100 MET A CA 1
ATOM 837 C C . MET A 1 100 ? -7.574 7.284 6.330 1.00 87.69 100 MET A C 1
ATOM 839 O O . MET A 1 100 ? -7.971 7.448 7.485 1.00 87.69 100 MET A O 1
ATOM 843 N N . GLU A 1 101 ? -7.941 8.078 5.325 1.00 84.44 101 GLU A N 1
ATOM 844 C CA . GLU A 1 101 ? -8.936 9.143 5.488 1.00 84.44 101 GLU A CA 1
ATOM 845 C C . GLU A 1 101 ? -10.271 8.567 5.985 1.00 84.44 101 GLU A C 1
ATOM 847 O O . GLU A 1 101 ? -10.826 9.059 6.966 1.00 84.44 101 GLU A O 1
ATOM 852 N N . GLY A 1 102 ? -10.742 7.467 5.384 1.00 79.50 102 GLY A N 1
ATOM 853 C CA . GLY A 1 102 ? -11.981 6.787 5.783 1.00 79.50 102 GLY A CA 1
ATOM 854 C C . GLY A 1 102 ? -11.933 6.106 7.159 1.00 79.50 102 GLY A C 1
ATOM 855 O O . GLY A 1 102 ? -12.969 5.950 7.807 1.00 79.50 102 GLY A O 1
ATOM 856 N N . LEU A 1 103 ? -10.742 5.716 7.622 1.00 79.81 103 LEU A N 1
ATOM 857 C CA . LEU A 1 103 ? -10.502 5.181 8.968 1.00 79.81 103 LEU A CA 1
ATOM 858 C C . LEU A 1 103 ? -10.408 6.278 10.038 1.00 79.81 103 LEU A C 1
ATOM 860 O O . LEU A 1 103 ? -10.597 6.005 11.228 1.00 79.81 103 LEU A O 1
ATOM 864 N N . SER A 1 104 ? -10.126 7.516 9.632 1.00 72.94 104 SER A N 1
ATOM 865 C CA . SER A 1 104 ? -10.076 8.674 10.517 1.00 72.94 104 SER A CA 1
ATOM 866 C C . SER A 1 104 ? -11.470 9.305 10.673 1.00 72.94 104 SER A C 1
ATOM 868 O O . SER A 1 104 ? -12.106 9.710 9.709 1.00 72.94 104 SER A O 1
ATOM 870 N N . GLY A 1 105 ? -11.983 9.364 11.906 1.00 68.62 105 GLY A N 1
ATOM 871 C CA . GLY A 1 105 ? -13.293 9.959 12.222 1.00 68.62 105 GLY A CA 1
ATOM 872 C C . GLY A 1 105 ? -14.311 8.965 12.789 1.00 68.62 105 GLY A C 1
ATOM 873 O O . GLY A 1 105 ? -13.953 7.859 13.188 1.00 68.62 105 GLY A O 1
ATOM 874 N N . GLU A 1 106 ? -15.578 9.374 12.882 1.00 60.56 106 GLU A N 1
ATOM 875 C CA . GLU A 1 106 ? -16.667 8.568 13.473 1.00 60.56 106 GLU A CA 1
ATOM 876 C C . GLU A 1 106 ? -17.354 7.640 12.456 1.00 60.56 106 GLU A C 1
ATOM 878 O O . GLU A 1 106 ? -17.951 6.632 12.829 1.00 60.56 106 GLU A O 1
ATOM 883 N N . ALA A 1 107 ? -17.214 7.924 11.157 1.00 62.91 107 ALA A N 1
ATOM 884 C CA . ALA A 1 107 ? -17.881 7.190 10.080 1.00 62.91 107 ALA A CA 1
ATOM 885 C C . ALA A 1 107 ? -17.208 5.857 9.693 1.00 62.91 107 ALA A C 1
ATOM 887 O O . ALA A 1 107 ? -17.757 5.115 8.879 1.00 62.91 107 ALA A O 1
ATOM 888 N N . TRP A 1 108 ? -16.055 5.515 10.281 1.00 73.19 108 TRP A N 1
ATOM 889 C CA . TRP A 1 108 ? -15.293 4.309 9.918 1.00 73.19 108 TRP A CA 1
ATOM 890 C C . TRP A 1 108 ? -16.057 2.996 10.164 1.00 73.19 108 TRP A C 1
ATOM 892 O O . TRP A 1 108 ? -15.764 1.996 9.508 1.00 73.19 108 TRP A O 1
ATOM 902 N N . LYS A 1 109 ? -17.042 3.018 11.080 1.00 68.00 109 LYS A N 1
ATOM 903 C CA . LYS A 1 109 ? -17.971 1.906 11.346 1.00 68.00 109 LYS A CA 1
ATOM 904 C C . LYS A 1 109 ? -19.199 1.900 10.432 1.00 68.00 109 LYS A C 1
ATOM 906 O O . LYS A 1 109 ? -19.762 0.847 10.191 1.00 68.00 109 LYS A O 1
ATOM 911 N N . SER A 1 110 ? -19.649 3.062 9.956 1.00 64.12 110 SER A N 1
ATOM 912 C CA . SER A 1 110 ? -20.910 3.194 9.207 1.00 64.12 110 SER A CA 1
ATOM 913 C C . SER A 1 110 ? -20.725 3.247 7.689 1.00 64.12 110 SER A C 1
ATOM 915 O O . SER A 1 110 ? -21.690 3.070 6.948 1.00 64.12 110 SER A O 1
ATOM 917 N N . LYS A 1 111 ? -19.499 3.486 7.208 1.00 63.91 111 LYS A N 1
ATOM 918 C CA . LYS A 1 111 ? -19.133 3.484 5.786 1.00 63.91 111 LYS A CA 1
ATOM 919 C C . LYS A 1 111 ? -17.793 2.765 5.594 1.00 63.91 111 LYS A C 1
ATOM 921 O O . LYS A 1 111 ? -16.761 3.432 5.487 1.00 63.91 111 LYS A O 1
ATOM 926 N N . PRO A 1 112 ? -17.773 1.424 5.506 1.00 71.06 112 PRO A N 1
ATOM 927 C CA . PRO A 1 112 ? -16.538 0.647 5.413 1.00 71.06 112 PRO A CA 1
ATOM 928 C C . PRO A 1 112 ? -15.888 0.707 4.014 1.00 71.06 112 PRO A C 1
ATOM 930 O O . PRO A 1 112 ? -15.339 -0.274 3.520 1.00 71.06 112 PRO A O 1
ATOM 933 N N . MET A 1 113 ? -15.903 1.868 3.350 1.00 79.75 113 MET A N 1
ATOM 934 C CA . MET A 1 113 ? -15.231 2.077 2.058 1.00 79.75 113 MET A CA 1
ATOM 935 C C . MET A 1 113 ? -13.734 1.759 2.136 1.00 79.75 113 MET A C 1
ATOM 937 O O . MET A 1 113 ? -13.163 1.246 1.177 1.00 79.75 113 MET A O 1
ATOM 941 N N . TRP A 1 114 ? -13.123 1.991 3.300 1.00 84.81 114 TRP A N 1
ATOM 942 C CA . TRP A 1 114 ? -11.736 1.627 3.571 1.00 84.81 114 TRP A CA 1
ATOM 943 C C . TRP A 1 114 ? -11.501 0.105 3.532 1.00 84.81 114 TRP A C 1
ATOM 945 O O . TRP A 1 114 ? -10.429 -0.339 3.130 1.00 84.81 114 TRP A O 1
ATOM 955 N N . GLN A 1 115 ? -12.494 -0.718 3.902 1.00 86.44 115 GLN A N 1
ATOM 956 C CA . GLN A 1 115 ? -12.389 -2.181 3.823 1.00 86.44 115 GLN A CA 1
ATOM 957 C C . GLN A 1 115 ? -12.403 -2.647 2.370 1.00 86.44 115 GLN A C 1
ATOM 959 O O . GLN A 1 115 ? -11.612 -3.511 1.998 1.00 86.44 115 GLN A O 1
ATOM 964 N N . LEU A 1 116 ? -13.264 -2.042 1.544 1.00 86.88 116 LEU A N 1
ATOM 965 C CA . LEU A 1 116 ? -13.318 -2.318 0.109 1.00 86.88 116 LEU A CA 1
ATOM 966 C C . LEU A 1 116 ? -12.002 -1.938 -0.574 1.00 86.88 116 LEU A C 1
ATOM 968 O O . LEU A 1 116 ? -11.443 -2.750 -1.307 1.00 86.88 116 LEU A O 1
ATOM 972 N N . GLY A 1 117 ? -11.478 -0.739 -0.302 1.00 88.12 117 GLY A N 1
ATOM 973 C CA . GLY A 1 117 ? -10.187 -0.303 -0.837 1.00 88.12 117 GLY A CA 1
ATOM 974 C C . GLY A 1 117 ? -9.050 -1.234 -0.417 1.00 88.12 117 GLY A C 1
ATOM 975 O O . GLY A 1 117 ? -8.298 -1.705 -1.266 1.00 88.12 117 GLY A O 1
ATOM 976 N N . ASN A 1 118 ? -8.980 -1.597 0.866 1.00 89.25 118 ASN A N 1
ATOM 977 C CA . ASN A 1 118 ? -7.998 -2.559 1.365 1.00 89.25 118 ASN A CA 1
ATOM 978 C C . ASN A 1 118 ? -8.124 -3.940 0.686 1.00 89.25 118 ASN A C 1
ATOM 980 O O . ASN A 1 118 ? -7.129 -4.566 0.321 1.00 89.25 118 ASN A O 1
ATOM 984 N N . GLN A 1 119 ? -9.350 -4.423 0.467 1.00 89.62 119 GLN A N 1
ATOM 985 C CA . GLN A 1 119 ? -9.586 -5.695 -0.216 1.00 89.62 119 GLN A CA 1
ATOM 986 C C . GLN A 1 119 ? -9.150 -5.646 -1.688 1.00 89.62 119 GLN A C 1
ATOM 988 O O . GLN A 1 119 ? -8.579 -6.621 -2.177 1.00 89.62 119 GLN A O 1
ATOM 993 N N . LEU A 1 120 ? -9.357 -4.521 -2.383 1.00 90.75 120 LEU A N 1
ATOM 994 C CA . LEU A 1 120 ? -8.868 -4.318 -3.751 1.00 90.75 120 LEU A CA 1
ATOM 995 C C . LEU A 1 120 ? -7.339 -4.395 -3.825 1.00 90.75 120 LEU A C 1
ATOM 997 O O . LEU A 1 120 ? -6.813 -5.084 -4.700 1.00 90.75 120 LEU A O 1
ATOM 1001 N N . ILE A 1 121 ? -6.630 -3.753 -2.891 1.00 93.06 121 ILE A N 1
ATOM 1002 C CA . ILE A 1 121 ? -5.164 -3.833 -2.811 1.00 93.06 121 ILE A CA 1
ATOM 1003 C C . ILE A 1 121 ? -4.711 -5.258 -2.530 1.00 93.06 121 ILE A C 1
ATOM 1005 O O . ILE A 1 121 ? -3.870 -5.788 -3.257 1.00 93.06 121 ILE A O 1
ATOM 1009 N N . LYS A 1 122 ? -5.320 -5.927 -1.549 1.00 91.25 122 LYS A N 1
ATOM 1010 C CA . LYS A 1 122 ? -4.995 -7.319 -1.224 1.00 91.25 122 LYS A CA 1
ATOM 1011 C C . LYS A 1 122 ? -5.142 -8.242 -2.435 1.00 91.25 122 LYS A C 1
ATOM 1013 O O . LYS A 1 122 ? -4.218 -8.993 -2.732 1.00 91.25 122 LYS A O 1
ATOM 1018 N N . MET A 1 123 ? -6.260 -8.152 -3.158 1.00 90.69 123 MET A N 1
ATOM 1019 C CA . MET A 1 123 ? -6.482 -8.948 -4.369 1.00 90.69 123 MET A CA 1
ATOM 1020 C C . MET A 1 123 ? -5.455 -8.626 -5.456 1.00 90.69 123 MET A C 1
ATOM 1022 O O . MET A 1 123 ? -4.954 -9.538 -6.104 1.00 90.69 123 MET A O 1
ATOM 1026 N N . ALA A 1 124 ? -5.109 -7.350 -5.649 1.00 89.44 124 ALA A N 1
ATOM 1027 C CA . ALA A 1 124 ? -4.111 -6.952 -6.636 1.00 89.44 124 ALA A CA 1
ATOM 1028 C C . ALA A 1 124 ? -2.710 -7.501 -6.313 1.00 89.44 124 ALA A C 1
ATOM 1030 O O . ALA A 1 124 ? -2.001 -7.938 -7.220 1.00 89.44 124 ALA A O 1
ATOM 1031 N N . LEU A 1 125 ? -2.319 -7.511 -5.036 1.00 90.31 125 LEU A N 1
ATOM 1032 C CA . LEU A 1 125 ? -1.041 -8.068 -4.590 1.00 90.31 125 LEU A CA 1
ATOM 1033 C C . LEU A 1 125 ? -1.031 -9.603 -4.642 1.00 90.31 125 LEU A C 1
ATOM 1035 O O . LEU A 1 125 ? -0.032 -10.196 -5.039 1.00 90.31 125 LEU A O 1
ATOM 1039 N N . GLU A 1 126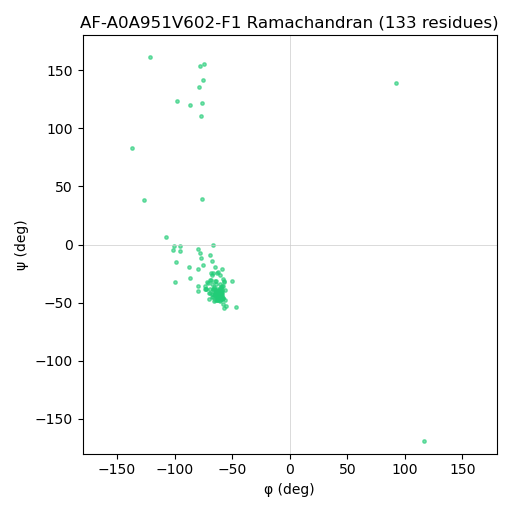 ? -2.139 -10.259 -4.290 1.00 90.38 126 GLU A N 1
ATOM 1040 C CA . GLU A 1 126 ? -2.293 -11.711 -4.451 1.00 90.38 126 GLU A CA 1
ATOM 1041 C C . GLU A 1 126 ? -2.197 -12.111 -5.924 1.00 90.38 126 GLU A C 1
ATOM 1043 O O . GLU A 1 126 ? -1.508 -13.072 -6.260 1.00 90.38 126 GLU A O 1
ATOM 1048 N N . ASP A 1 127 ? -2.837 -11.355 -6.815 1.00 87.44 127 ASP A N 1
ATOM 1049 C CA . ASP A 1 127 ? -2.754 -11.571 -8.258 1.00 87.44 127 ASP A CA 1
ATOM 1050 C C . ASP A 1 127 ? -1.320 -11.400 -8.771 1.00 87.44 127 ASP A C 1
ATOM 1052 O O . ASP A 1 127 ? -0.840 -12.222 -9.549 1.00 87.44 127 ASP A O 1
ATOM 1056 N N . LEU A 1 128 ? -0.602 -10.386 -8.275 1.00 85.19 1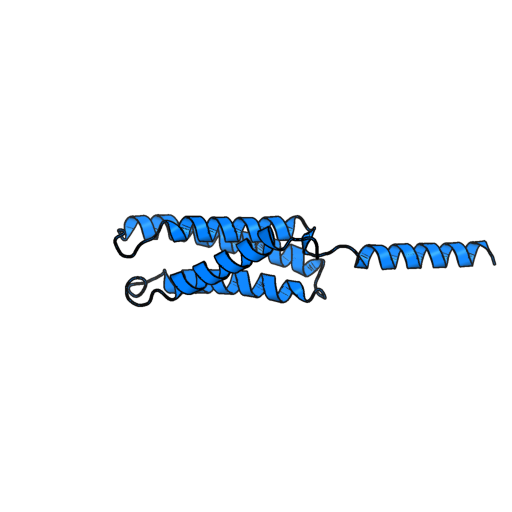28 LEU A N 1
ATOM 1057 C CA . LEU A 1 128 ? 0.806 -10.149 -8.599 1.00 85.19 128 LEU A CA 1
ATOM 1058 C C . LEU A 1 128 ? 1.704 -11.329 -8.190 1.00 85.19 128 LEU A C 1
ATOM 1060 O O . LEU A 1 128 ? 2.580 -11.727 -8.959 1.00 85.19 128 LEU A O 1
ATOM 1064 N N . ILE A 1 129 ? 1.484 -11.898 -7.002 1.00 82.06 129 ILE A N 1
ATOM 1065 C CA . ILE A 1 129 ? 2.241 -13.055 -6.502 1.00 82.06 129 ILE A CA 1
ATOM 1066 C C . ILE A 1 129 ? 1.887 -14.315 -7.304 1.00 82.06 129 ILE A C 1
ATOM 1068 O O . ILE A 1 129 ? 2.778 -15.039 -7.741 1.00 82.06 129 ILE A O 1
ATOM 1072 N N . ASN A 1 130 ? 0.594 -14.565 -7.525 1.00 78.81 130 ASN A N 1
ATOM 1073 C CA . ASN A 1 130 ? 0.096 -15.822 -8.088 1.00 78.81 130 ASN A CA 1
ATOM 1074 C C . ASN A 1 130 ? 0.228 -15.911 -9.614 1.00 78.81 130 ASN A C 1
ATOM 1076 O O . ASN A 1 130 ? 0.473 -16.992 -10.142 1.00 78.81 130 ASN A O 1
ATOM 1080 N N . LYS A 1 131 ? 0.052 -14.796 -10.334 1.00 73.38 131 LYS A N 1
ATOM 1081 C CA . LYS A 1 131 ? 0.183 -14.738 -11.804 1.00 73.38 131 LYS A CA 1
ATOM 1082 C C . LYS A 1 131 ? 1.564 -14.281 -12.267 1.00 73.38 131 LYS A C 1
ATOM 1084 O O . LYS A 1 131 ? 1.839 -14.277 -13.464 1.00 73.38 131 LYS A O 1
ATOM 1089 N N . GLY A 1 132 ? 2.437 -13.970 -11.314 1.00 59.72 132 GLY A N 1
ATOM 1090 C CA . GLY A 1 132 ? 3.857 -13.786 -11.522 1.00 59.72 132 GLY A CA 1
ATOM 1091 C C . GLY A 1 132 ? 4.275 -12.346 -11.806 1.00 59.72 132 GLY A C 1
ATOM 1092 O O . GLY A 1 132 ? 3.722 -11.629 -12.641 1.00 59.72 132 GLY A O 1
ATOM 1093 N N . LEU A 1 133 ? 5.400 -11.995 -11.186 1.00 54.84 133 LEU A N 1
ATOM 1094 C CA . LEU A 1 133 ? 6.274 -10.880 -11.554 1.00 54.84 133 LEU A CA 1
ATOM 1095 C C . LEU A 1 133 ? 6.965 -11.082 -12.922 1.00 54.84 133 LEU A C 1
ATOM 1097 O O . LEU A 1 133 ? 7.732 -10.225 -13.350 1.00 54.84 133 LEU A O 1
ATOM 1101 N N . CYS A 1 134 ? 6.707 -12.219 -13.581 1.00 40.97 134 CYS A N 1
ATOM 1102 C CA . CYS A 1 134 ? 7.487 -12.784 -14.684 1.00 40.97 134 CYS A CA 1
ATOM 1103 C C . CYS A 1 134 ? 6.831 -12.678 -16.075 1.00 40.97 134 CYS A C 1
ATOM 1105 O O . CYS A 1 134 ? 7.377 -13.251 -17.014 1.00 40.97 134 CYS A O 1
ATOM 1107 N N . ASN A 1 135 ? 5.698 -11.978 -16.209 1.00 38.28 135 ASN A N 1
ATOM 1108 C CA . ASN A 1 135 ? 5.138 -11.596 -17.515 1.00 38.28 135 ASN A CA 1
ATOM 1109 C C . ASN A 1 135 ? 5.491 -10.153 -17.863 1.00 38.28 135 ASN A C 1
ATOM 1111 O O . ASN A 1 135 ? 5.225 -9.275 -16.998 1.00 38.28 135 ASN A O 1
#

Radius of gyration: 20.07 Å; Cα contacts (8 Å, |Δi|>4): 99; chains: 1; bounding box: 57×26×62 Å